Protein AF-A0A6M2AX17-F1 (afdb_monomer_lite)

Radius of gyration: 33.12 Å; chains: 1; bounding box: 52×21×88 Å

Secondary structure (DSSP, 8-state):
-EEE--EEEEE-TTS-EEEEE--SSTT----EEE-------------EEEE-SSSSSS--TT-EEEE-

Structure (mmCIF, N/CA/C/O backbone):
data_AF-A0A6M2AX17-F1
#
_entry.id   AF-A0A6M2AX17-F1
#
loop_
_atom_site.group_PDB
_atom_site.id
_atom_site.type_symbol
_atom_site.label_atom_id
_atom_site.label_alt_id
_atom_site.label_comp_id
_atom_site.label_asym_id
_atom_site.label_entity_id
_atom_site.label_seq_id
_atom_site.pdbx_PDB_ins_code
_atom_site.Cartn_x
_atom_site.Cartn_y
_atom_site.Cartn_z
_atom_site.occupancy
_atom_site.B_iso_or_equiv
_atom_site.auth_seq_id
_atom_site.auth_comp_id
_atom_site.auth_asym_id
_atom_site.auth_atom_id
_atom_site.pdbx_PDB_model_num
ATOM 1 N N . GLU A 1 1 ? 1.307 -0.152 4.278 1.00 93.56 1 GLU A N 1
ATOM 2 C CA . GLU A 1 1 ? 0.165 0.180 5.154 1.00 93.56 1 GLU A CA 1
ATOM 3 C C . GLU A 1 1 ? 0.658 0.392 6.574 1.00 93.56 1 GLU A C 1
ATOM 5 O O . GLU A 1 1 ? 1.776 -0.016 6.882 1.00 93.56 1 GLU A O 1
ATOM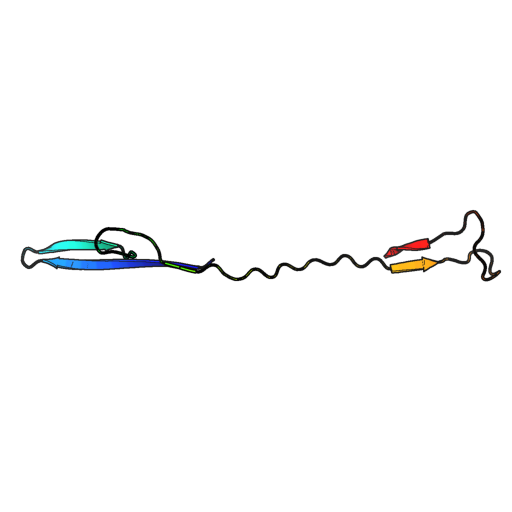 10 N N . VAL A 1 2 ? -0.149 1.039 7.408 1.00 96.25 2 VAL A N 1
ATOM 11 C CA . VAL A 1 2 ? 0.041 1.090 8.861 1.00 96.25 2 VAL A CA 1
ATOM 12 C C . VAL A 1 2 ? -1.165 0.426 9.509 1.00 96.25 2 VAL A C 1
ATOM 14 O O . VAL A 1 2 ? -2.299 0.763 9.176 1.00 96.25 2 VAL A O 1
ATOM 17 N N . VAL A 1 3 ? -0.910 -0.497 10.435 1.00 97.44 3 VAL A N 1
ATOM 18 C CA . VAL A 1 3 ? -1.940 -1.199 11.208 1.00 97.44 3 VAL A CA 1
ATOM 19 C C . VAL A 1 3 ? -1.756 -0.835 12.675 1.00 97.44 3 VAL A C 1
ATOM 21 O O . VAL A 1 3 ? -0.669 -1.019 13.223 1.00 97.44 3 VAL A O 1
ATOM 24 N N . ASN A 1 4 ? -2.802 -0.295 13.297 1.00 96.56 4 ASN A N 1
ATOM 25 C CA . ASN A 1 4 ? -2.800 0.082 14.705 1.00 96.56 4 ASN A CA 1
ATOM 26 C C . ASN A 1 4 ? -3.906 -0.653 15.467 1.00 96.56 4 ASN A C 1
ATOM 28 O O . ASN A 1 4 ? -5.072 -0.614 15.073 1.00 96.56 4 ASN A O 1
ATOM 32 N N . GLN A 1 5 ? -3.523 -1.271 16.584 1.00 97.75 5 GLN A N 1
ATOM 33 C CA . GLN A 1 5 ? -4.403 -2.024 17.471 1.00 97.75 5 GLN A CA 1
ATOM 34 C C . GLN A 1 5 ? -4.106 -1.639 18.920 1.00 97.75 5 GLN A C 1
ATOM 36 O O . GLN A 1 5 ? -2.942 -1.602 19.320 1.00 97.75 5 GLN A O 1
ATOM 41 N N . ALA A 1 6 ? -5.147 -1.376 19.708 1.00 97.00 6 ALA A N 1
ATOM 42 C CA . ALA A 1 6 ? -5.037 -1.146 21.142 1.00 97.00 6 ALA A CA 1
ATOM 43 C C . ALA A 1 6 ? -5.792 -2.219 21.936 1.00 97.00 6 ALA A C 1
ATOM 45 O O . ALA A 1 6 ? -6.739 -2.836 21.442 1.00 97.00 6 ALA A O 1
ATOM 46 N N . THR A 1 7 ? -5.370 -2.401 23.186 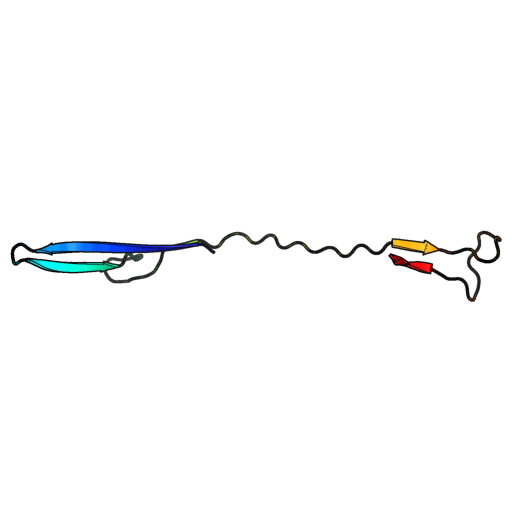1.00 97.44 7 THR A N 1
ATOM 47 C CA . THR A 1 7 ? -6.032 -3.250 24.179 1.00 97.44 7 THR A CA 1
ATO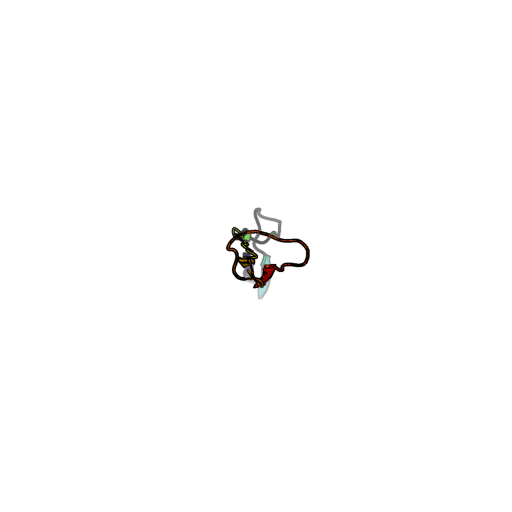M 48 C C . THR A 1 7 ? -6.235 -2.428 25.443 1.00 97.44 7 THR A C 1
ATOM 50 O O . THR A 1 7 ? -5.283 -1.830 25.950 1.00 97.44 7 THR A O 1
ATOM 53 N N . ALA A 1 8 ? -7.468 -2.382 25.938 1.00 96.38 8 ALA A N 1
ATOM 54 C CA . ALA A 1 8 ? -7.821 -1.734 27.192 1.00 96.38 8 ALA A CA 1
ATOM 55 C C . ALA A 1 8 ? -8.107 -2.801 28.246 1.00 96.38 8 ALA A C 1
ATOM 57 O O . ALA A 1 8 ? -8.931 -3.682 28.025 1.00 96.38 8 ALA A O 1
ATOM 58 N N . THR A 1 9 ? -7.450 -2.710 29.400 1.00 97.56 9 THR A N 1
ATOM 59 C CA . THR A 1 9 ? -7.688 -3.610 30.532 1.00 97.56 9 THR A CA 1
ATOM 60 C C . THR A 1 9 ? -8.245 -2.846 31.725 1.00 97.56 9 THR A C 1
ATOM 62 O O . THR A 1 9 ? -7.946 -1.669 31.943 1.00 97.56 9 THR A O 1
ATOM 65 N N . GLY A 1 10 ? -9.084 -3.518 32.508 1.00 97.00 10 GLY A N 1
ATOM 66 C CA . GLY A 1 10 ? -9.662 -2.982 33.732 1.00 97.00 10 GLY A CA 1
ATOM 67 C C . GLY A 1 10 ? -9.803 -4.064 34.791 1.00 97.00 10 GLY A C 1
ATOM 68 O O . GLY A 1 10 ? -10.089 -5.219 34.487 1.00 97.00 10 GLY A O 1
ATOM 69 N N . THR A 1 11 ? -9.625 -3.692 36.055 1.00 98.38 11 THR A N 1
ATOM 70 C CA . THR A 1 11 ? -9.781 -4.609 37.189 1.00 98.38 11 THR A CA 1
ATOM 71 C C . THR A 1 11 ? -11.077 -4.297 37.929 1.00 98.38 11 THR A C 1
ATOM 73 O O . THR A 1 11 ? -11.323 -3.163 38.340 1.00 98.38 11 THR A O 1
ATOM 76 N N . THR A 1 12 ? -11.924 -5.307 38.109 1.00 96.06 12 THR A N 1
ATOM 77 C CA . THR A 1 12 ? -13.165 -5.201 38.887 1.00 96.06 12 THR A CA 1
ATOM 78 C C . THR A 1 12 ? -12.876 -5.151 40.396 1.00 96.06 12 THR A C 1
ATOM 80 O O . THR A 1 12 ? -11.814 -5.600 40.833 1.00 96.06 12 THR A O 1
ATOM 83 N N . PRO A 1 13 ? -13.824 -4.698 41.241 1.00 97.56 13 PRO A N 1
ATOM 84 C CA . PRO A 1 13 ? -13.651 -4.704 42.700 1.00 97.56 13 PRO A CA 1
ATOM 85 C C . PRO A 1 13 ? -13.365 -6.088 43.307 1.00 97.56 13 PRO A C 1
ATOM 87 O O . PRO A 1 13 ? -12.725 -6.182 44.350 1.00 97.56 13 PRO A O 1
ATOM 90 N N . ASN A 1 14 ? -13.790 -7.165 42.637 1.00 96.88 14 ASN A N 1
ATOM 91 C CA . ASN A 1 14 ? -13.507 -8.545 43.039 1.00 96.88 14 ASN A CA 1
ATOM 92 C C . ASN A 1 14 ? -12.137 -9.049 42.540 1.00 96.88 14 ASN A C 1
ATOM 94 O O . ASN A 1 14 ? -11.862 -10.242 42.627 1.00 96.88 14 ASN A O 1
ATOM 98 N N . GLN A 1 15 ? -11.284 -8.154 42.026 1.00 96.00 15 GLN A N 1
ATOM 99 C CA . GLN A 1 15 ? -9.948 -8.427 41.476 1.00 96.00 15 GLN A CA 1
ATOM 100 C C . GLN A 1 15 ? -9.936 -9.269 40.189 1.00 96.00 15 GLN A C 1
ATOM 102 O O . GLN A 1 15 ? -8.893 -9.777 39.789 1.00 96.00 15 GLN A O 1
ATOM 107 N N . THR A 1 16 ? -11.073 -9.404 39.503 1.00 98.00 16 THR A N 1
ATOM 108 C CA . THR A 1 16 ? -11.116 -10.006 38.163 1.00 98.00 16 THR A CA 1
ATOM 109 C C . THR A 1 16 ? -10.714 -8.971 37.119 1.00 98.00 16 THR A C 1
ATOM 111 O O . THR A 1 16 ? -11.263 -7.867 37.131 1.00 98.00 16 THR A O 1
ATOM 114 N N . GLU A 1 17 ? -9.792 -9.319 36.225 1.00 97.81 17 GLU A N 1
ATOM 115 C CA . GLU A 1 17 ? -9.419 -8.492 35.075 1.00 97.81 17 GLU A CA 1
ATOM 116 C C . GLU A 1 17 ? -10.371 -8.741 33.899 1.00 97.81 17 GLU A C 1
ATOM 118 O O . GLU A 1 17 ? -10.741 -9.881 33.611 1.00 97.81 17 GLU A O 1
ATOM 123 N N . VAL A 1 18 ? -10.773 -7.665 33.232 1.00 96.31 18 VAL A N 1
ATOM 124 C CA . VAL A 1 18 ? -11.482 -7.685 31.952 1.00 96.31 18 VAL A CA 1
ATOM 125 C C . VAL A 1 18 ? -10.656 -6.924 30.925 1.00 96.31 18 VAL A C 1
ATOM 127 O O . VAL A 1 18 ? -9.939 -5.984 31.272 1.00 96.31 18 VAL A O 1
ATOM 130 N N . SER A 1 19 ? -10.752 -7.341 29.668 1.00 96.25 19 SER A N 1
ATOM 131 C CA . SER A 1 19 ? -10.011 -6.755 28.557 1.00 96.25 19 SER A CA 1
ATOM 132 C C . SER A 1 19 ? -10.940 -6.550 27.373 1.00 96.25 19 SER A C 1
ATOM 134 O O . SER A 1 19 ? -11.860 -7.343 27.175 1.00 96.25 19 SER A O 1
ATOM 136 N N . ASP A 1 20 ? -10.671 -5.506 26.605 1.00 96.62 20 ASP A N 1
ATOM 137 C CA . ASP A 1 20 ? -11.338 -5.205 25.347 1.00 96.62 20 ASP A CA 1
ATOM 138 C C . ASP A 1 20 ? -10.301 -4.807 24.292 1.00 96.62 20 ASP A C 1
ATOM 140 O O . ASP A 1 20 ? -9.297 -4.146 24.598 1.00 96.62 20 ASP A O 1
ATOM 144 N N . VAL A 1 21 ? -10.519 -5.235 23.052 1.00 98.38 21 VAL A N 1
ATOM 145 C CA . VAL A 1 21 ? -9.640 -4.944 21.918 1.00 98.38 21 VAL A CA 1
ATOM 146 C C . VAL A 1 21 ? -10.320 -3.881 21.066 1.00 98.38 21 VAL A C 1
ATOM 148 O O . VAL A 1 21 ? -11.497 -3.967 20.753 1.00 98.38 21 VAL A O 1
ATOM 151 N N . SER A 1 22 ? -9.588 -2.822 20.715 1.00 97.06 22 SER A N 1
ATOM 152 C CA . SER A 1 22 ? -10.201 -1.699 20.003 1.00 97.06 22 SER A CA 1
ATOM 153 C C . SER A 1 22 ? -10.745 -2.116 18.634 1.00 97.06 22 SER A C 1
ATOM 155 O O . SER A 1 22 ? -10.015 -2.728 17.856 1.00 97.06 22 SER A O 1
ATOM 157 N N . GLY A 1 23 ? -11.957 -1.677 18.307 1.00 96.94 23 GLY A N 1
ATOM 158 C CA . GLY A 1 23 ? -12.554 -1.836 16.985 1.00 96.94 23 GLY A CA 1
ATOM 159 C C . GLY A 1 23 ? -13.309 -0.605 16.505 1.00 96.94 23 GLY A C 1
ATOM 160 O O . GLY A 1 23 ? -13.160 0.500 17.031 1.00 96.94 23 GLY A O 1
ATOM 161 N N . SER A 1 24 ? -14.143 -0.797 15.483 1.00 94.88 24 SER A N 1
ATOM 162 C CA . SER A 1 24 ? -15.004 0.256 14.923 1.00 94.88 24 SER A CA 1
ATOM 163 C C . SER A 1 24 ? -16.369 0.362 15.615 1.00 94.88 24 SER A C 1
ATOM 165 O O . SER A 1 24 ? -17.074 1.360 15.460 1.00 94.88 24 SER A O 1
ATOM 167 N N . THR A 1 25 ? -16.745 -0.651 16.392 1.00 94.62 25 THR A N 1
ATOM 168 C CA . THR A 1 25 ? -17.985 -0.743 17.167 1.00 94.62 25 THR A CA 1
ATOM 169 C C . THR A 1 25 ? -17.698 -1.355 18.541 1.00 94.62 25 THR A C 1
ATOM 171 O O . THR A 1 25 ? -16.580 -1.756 18.827 1.00 94.62 25 THR A O 1
ATOM 174 N N . ILE A 1 26 ? -18.715 -1.440 19.402 1.00 90.56 26 ILE A N 1
ATOM 175 C CA . ILE A 1 26 ? -18.573 -1.887 20.802 1.00 90.56 26 ILE A CA 1
ATOM 176 C C . ILE A 1 26 ? -18.173 -3.374 20.934 1.00 90.56 26 ILE A C 1
ATOM 178 O O . ILE A 1 26 ? -17.813 -3.803 22.021 1.00 90.56 26 ILE A O 1
ATOM 182 N N . GLY A 1 27 ? -18.288 -4.182 19.877 1.00 93.81 27 GLY A N 1
ATOM 183 C CA . GLY A 1 27 ? -18.108 -5.636 19.982 1.00 93.81 27 GLY A CA 1
ATOM 184 C C . GLY A 1 27 ? -17.279 -6.270 18.875 1.00 93.81 27 GLY A C 1
ATOM 185 O O . GLY A 1 27 ? -17.389 -7.478 18.679 1.00 93.81 27 GLY A O 1
ATOM 186 N N . ASN A 1 28 ? -16.528 -5.478 18.112 1.00 96.56 28 ASN A N 1
ATOM 187 C CA . ASN A 1 28 ? -15.567 -6.006 17.151 1.00 96.56 28 ASN A CA 1
ATOM 188 C C . ASN A 1 28 ? -14.152 -5.572 17.517 1.00 96.56 28 ASN A C 1
ATOM 190 O O . ASN A 1 28 ? -13.953 -4.533 18.132 1.00 96.56 28 ASN A O 1
ATOM 194 N N . ASP A 1 29 ? -13.192 -6.349 17.033 1.00 97.81 29 ASP A N 1
ATOM 195 C CA . ASP A 1 29 ? -11.765 -6.182 17.307 1.00 97.81 29 ASP A CA 1
ATOM 196 C C . ASP A 1 29 ? -11.031 -5.742 16.028 1.00 97.81 29 ASP A C 1
ATOM 198 O O . ASP A 1 29 ? -9.928 -6.198 15.726 1.00 97.81 29 ASP A O 1
ATOM 202 N N . ASP A 1 30 ? -11.694 -4.919 15.210 1.00 97.44 30 ASP A N 1
ATOM 203 C CA . ASP A 1 30 ? -11.190 -4.535 13.892 1.00 97.44 30 ASP A CA 1
ATOM 204 C C . ASP A 1 30 ? -10.075 -3.479 14.022 1.00 97.44 30 ASP A C 1
ATOM 206 O O . ASP A 1 30 ? -10.338 -2.359 14.478 1.00 97.44 30 ASP A O 1
ATOM 210 N N . PRO A 1 31 ? -8.839 -3.761 13.573 1.00 97.25 31 PRO A N 1
ATOM 211 C CA . PRO A 1 31 ? -7.745 -2.810 13.683 1.00 97.25 31 PRO A CA 1
ATOM 212 C C . PRO A 1 31 ? -7.995 -1.563 12.836 1.00 97.25 31 PRO A C 1
ATOM 214 O O . PRO A 1 31 ? -8.606 -1.601 11.765 1.00 97.25 31 PRO A O 1
ATOM 217 N N . THR A 1 32 ? -7.424 -0.440 13.267 1.00 95.75 32 THR A N 1
ATOM 218 C CA . THR A 1 32 ? -7.380 0.757 12.424 1.00 95.75 32 THR A CA 1
ATOM 219 C C . THR A 1 32 ? -6.288 0.580 11.373 1.00 95.75 32 THR A C 1
ATOM 221 O O . THR A 1 32 ? -5.099 0.558 11.703 1.00 95.75 32 THR A O 1
ATOM 224 N N . VAL A 1 33 ? -6.689 0.469 10.107 1.00 96.69 33 VAL A N 1
ATOM 225 C CA . VAL A 1 33 ? -5.780 0.311 8.965 1.00 96.69 33 VAL A CA 1
ATOM 226 C C . VAL A 1 33 ? -5.738 1.601 8.155 1.00 96.69 33 VAL A C 1
ATOM 228 O O . VAL A 1 33 ? -6.772 2.112 7.729 1.00 96.69 33 VAL A O 1
ATOM 231 N N . ILE A 1 34 ? -4.532 2.119 7.923 1.00 95.81 34 ILE A N 1
ATOM 232 C CA . ILE A 1 34 ? -4.283 3.242 7.017 1.00 95.81 34 ILE A CA 1
ATOM 233 C C . ILE A 1 34 ? -3.443 2.744 5.843 1.00 95.81 34 ILE A C 1
ATOM 235 O O . ILE A 1 34 ? -2.26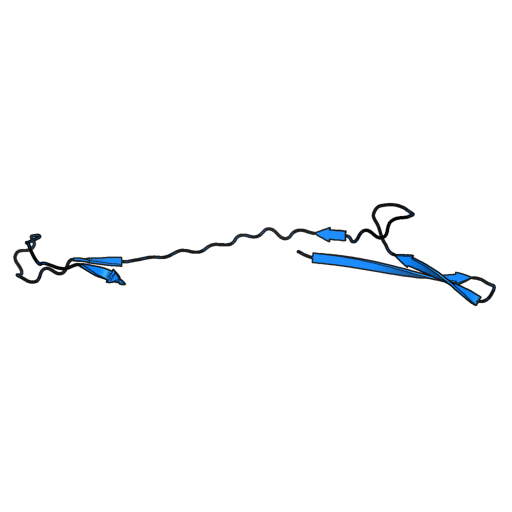1 2.402 5.983 1.00 95.81 34 ILE A O 1
ATOM 239 N N . GLU A 1 35 ? -4.051 2.726 4.662 1.00 96.31 35 GLU A N 1
ATOM 240 C CA . GLU A 1 35 ? -3.330 2.470 3.423 1.00 96.31 35 GLU A CA 1
ATOM 241 C C . GLU A 1 35 ? -2.393 3.643 3.113 1.00 96.31 35 GLU A C 1
ATOM 243 O O . GLU A 1 35 ? -2.772 4.813 3.168 1.00 96.31 35 GLU A O 1
ATOM 248 N N . LEU A 1 36 ? -1.136 3.331 2.795 1.00 93.12 36 LEU A N 1
ATOM 249 C CA . LEU A 1 36 ? -0.155 4.338 2.402 1.00 93.12 36 LEU A CA 1
ATOM 250 C C . LEU A 1 36 ? -0.134 4.424 0.883 1.00 93.12 36 LEU A C 1
ATOM 252 O O . LEU A 1 36 ? 0.126 3.408 0.232 1.00 93.12 36 LEU A O 1
ATOM 256 N N . CYS A 1 37 ? -0.335 5.628 0.341 1.00 93.69 37 CYS A N 1
ATOM 257 C CA . CYS A 1 37 ? -0.226 5.880 -1.091 1.00 93.69 37 CYS A CA 1
ATOM 258 C C . CYS A 1 37 ? 1.116 5.359 -1.610 1.00 93.69 37 CYS A C 1
ATOM 260 O O . CYS A 1 37 ? 2.181 5.848 -1.228 1.00 93.69 37 CYS A O 1
ATOM 262 N N . GLN A 1 38 ? 1.057 4.361 -2.483 1.00 89.50 38 GLN A N 1
ATOM 263 C CA . GLN A 1 38 ? 2.229 3.889 -3.196 1.00 89.50 38 GLN A CA 1
ATOM 264 C C . GLN A 1 38 ? 2.407 4.770 -4.430 1.00 89.50 38 GLN A C 1
ATOM 266 O O . GLN A 1 38 ? 1.484 4.914 -5.227 1.00 89.50 38 GLN A O 1
ATOM 271 N N . ASN A 1 39 ? 3.599 5.331 -4.605 1.00 89.38 39 ASN A N 1
ATOM 272 C CA . ASN A 1 39 ? 3.993 5.977 -5.854 1.00 89.38 39 ASN A CA 1
ATOM 273 C C . ASN A 1 39 ? 5.199 5.236 -6.452 1.00 89.38 39 ASN A C 1
ATOM 275 O O . ASN A 1 39 ? 6.305 5.784 -6.471 1.00 89.38 39 ASN A O 1
ATOM 279 N N . PRO A 1 40 ? 5.037 3.956 -6.847 1.00 86.69 40 PRO A N 1
ATOM 280 C CA . PRO A 1 40 ? 6.132 3.194 -7.417 1.00 86.69 40 PRO A CA 1
ATOM 281 C C . PRO A 1 40 ? 6.471 3.775 -8.790 1.00 86.69 40 PRO A C 1
ATOM 283 O O . PRO A 1 40 ? 5.599 3.931 -9.643 1.00 86.69 40 PRO A O 1
ATOM 286 N N . ALA A 1 41 ? 7.744 4.078 -9.015 1.00 91.69 41 ALA A N 1
ATOM 287 C CA . ALA A 1 41 ? 8.233 4.543 -10.302 1.00 91.69 41 ALA A CA 1
ATOM 288 C C . ALA A 1 41 ? 9.470 3.736 -10.692 1.00 91.69 41 ALA A C 1
ATOM 290 O O . ALA A 1 41 ? 10.410 3.602 -9.909 1.00 91.69 41 ALA A O 1
ATOM 291 N N . ILE A 1 42 ? 9.458 3.204 -11.912 1.00 89.88 42 ILE A N 1
ATOM 292 C CA . ILE A 1 42 ? 10.605 2.550 -12.536 1.00 89.88 42 ILE A CA 1
ATOM 293 C C . ILE A 1 42 ? 10.750 3.099 -13.952 1.00 89.88 42 ILE A C 1
ATOM 295 O O . ILE A 1 42 ? 9.780 3.163 -14.705 1.00 89.88 42 ILE A O 1
ATOM 299 N N . ALA A 1 43 ? 11.959 3.525 -14.302 1.00 91.50 43 ALA A N 1
ATOM 300 C CA . ALA A 1 43 ? 12.296 3.981 -15.640 1.00 91.50 43 ALA A CA 1
ATOM 301 C C . ALA A 1 43 ? 13.524 3.215 -16.125 1.00 91.50 43 ALA A C 1
ATOM 303 O O . ALA A 1 43 ? 14.501 3.071 -15.391 1.00 91.50 43 ALA A O 1
ATOM 304 N N . ILE A 1 44 ? 13.464 2.739 -17.367 1.00 88.38 44 ILE A N 1
ATOM 305 C CA . ILE A 1 44 ? 14.614 2.193 -18.084 1.00 88.38 44 ILE A CA 1
ATOM 306 C C . ILE A 1 44 ? 14.932 3.195 -19.183 1.00 88.38 44 ILE A C 1
ATOM 308 O O . ILE A 1 44 ? 14.125 3.409 -20.086 1.00 88.38 44 ILE A O 1
ATOM 312 N N . VAL A 1 45 ? 16.093 3.831 -19.081 1.00 89.88 45 VAL A N 1
ATOM 313 C CA . VAL A 1 45 ? 16.608 4.725 -20.116 1.00 89.88 45 VAL A CA 1
ATOM 314 C C . VAL A 1 45 ? 17.647 3.944 -20.898 1.00 89.88 45 VAL A C 1
ATOM 316 O O . VAL A 1 45 ? 18.554 3.378 -20.298 1.00 89.88 45 VAL A O 1
ATOM 319 N N . LYS A 1 46 ? 17.488 3.902 -22.220 1.00 91.81 46 LYS A N 1
ATOM 320 C CA . LYS A 1 46 ? 18.451 3.293 -23.132 1.00 91.81 46 LYS A CA 1
ATOM 321 C C . LYS A 1 46 ? 18.874 4.345 -24.139 1.00 91.81 46 LYS A C 1
ATOM 323 O O . LYS A 1 46 ? 18.035 4.868 -24.872 1.00 91.81 46 LYS A O 1
ATOM 328 N N . THR A 1 47 ? 20.157 4.659 -24.163 1.00 93.06 47 THR A N 1
ATOM 329 C CA . THR A 1 47 ? 20.712 5.612 -25.128 1.00 93.06 47 THR A CA 1
ATOM 330 C C . THR A 1 47 ? 21.268 4.832 -26.303 1.00 93.06 47 THR A C 1
ATOM 332 O O . THR A 1 47 ? 21.951 3.840 -26.083 1.00 93.06 47 THR A O 1
ATOM 335 N N . GLY A 1 48 ? 20.956 5.248 -27.531 1.00 95.00 48 GLY A N 1
ATOM 336 C CA . GLY A 1 48 ? 21.538 4.694 -28.753 1.00 95.00 48 GLY A CA 1
ATOM 337 C C . GLY A 1 48 ? 22.508 5.691 -29.374 1.00 95.00 48 GLY A C 1
ATOM 338 O O . GLY A 1 48 ? 22.133 6.842 -29.595 1.00 95.00 48 GLY A O 1
ATOM 339 N N . VAL A 1 49 ? 23.731 5.257 -29.658 1.00 95.12 49 VAL A N 1
ATOM 340 C CA . VAL A 1 49 ? 24.724 6.027 -30.415 1.00 95.12 49 VAL A CA 1
ATOM 341 C C . VAL A 1 49 ? 24.936 5.322 -31.745 1.00 95.12 49 VAL A C 1
ATOM 343 O O . VAL A 1 49 ? 25.325 4.156 -31.757 1.00 95.12 49 VAL A O 1
ATOM 346 N N . PHE A 1 50 ? 24.636 6.013 -32.846 1.00 94.88 50 PHE A N 1
ATOM 347 C CA . PHE A 1 50 ? 24.967 5.537 -34.185 1.00 94.88 50 PHE A CA 1
ATOM 348 C C . PHE A 1 50 ? 26.484 5.579 -34.363 1.00 94.88 50 PHE A C 1
ATOM 350 O O . PHE A 1 50 ? 27.109 6.610 -34.099 1.00 94.88 50 PHE A O 1
ATOM 357 N N . ASN A 1 51 ? 27.059 4.453 -34.762 1.00 95.62 51 ASN A N 1
ATOM 358 C CA . ASN A 1 51 ? 28.470 4.341 -35.062 1.00 95.62 51 ASN A CA 1
ATOM 359 C C . ASN A 1 51 ? 28.611 4.471 -36.582 1.00 95.62 51 ASN A C 1
ATOM 361 O O . ASN A 1 51 ? 28.164 3.596 -37.307 1.00 95.62 51 ASN A O 1
ATOM 365 N N . ASP A 1 52 ? 29.192 5.573 -37.047 1.00 95.88 52 ASP A N 1
ATOM 366 C CA . ASP A 1 52 ? 29.589 5.731 -38.449 1.00 95.88 52 ASP A CA 1
ATOM 367 C C . ASP A 1 52 ? 30.976 5.095 -38.610 1.00 95.88 52 ASP A C 1
ATOM 369 O O . ASP A 1 52 ? 31.995 5.685 -38.227 1.00 95.88 52 ASP A O 1
ATOM 373 N N . GLU A 1 53 ? 31.021 3.842 -39.063 1.00 96.12 53 GLU A N 1
ATOM 374 C CA . GLU A 1 53 ? 32.272 3.086 -39.157 1.00 96.12 53 GLU A CA 1
ATOM 375 C C . GLU A 1 53 ? 33.088 3.422 -40.412 1.00 96.12 53 GLU A C 1
ATOM 377 O O . GLU A 1 53 ? 34.293 3.145 -40.451 1.00 96.12 53 GLU A O 1
ATOM 382 N N . ASN A 1 54 ? 32.464 4.021 -41.430 1.00 94.62 54 ASN A N 1
ATOM 383 C CA . ASN A 1 54 ? 33.105 4.308 -42.712 1.00 94.62 54 ASN A CA 1
ATOM 384 C C . ASN A 1 54 ? 33.417 5.809 -42.931 1.00 94.62 54 ASN A C 1
ATOM 386 O O . ASN A 1 54 ? 34.244 6.143 -43.786 1.00 94.62 54 ASN A O 1
ATOM 390 N N . GLY A 1 55 ? 32.849 6.694 -42.106 1.00 95.12 55 GLY A N 1
ATOM 391 C CA . GLY A 1 55 ? 33.122 8.129 -42.051 1.00 95.12 55 GLY A CA 1
ATOM 392 C C . GLY A 1 55 ? 32.406 8.967 -43.114 1.00 95.12 55 GLY A C 1
ATOM 393 O O . GLY A 1 55 ? 32.846 10.092 -43.375 1.00 95.12 55 GLY A O 1
ATOM 394 N N . ASP A 1 56 ? 31.362 8.443 -43.763 1.00 95.75 56 ASP A N 1
ATOM 395 C CA . ASP A 1 56 ? 30.602 9.136 -44.813 1.00 95.75 56 ASP A CA 1
ATOM 396 C C . ASP A 1 56 ? 29.399 9.945 -44.283 1.00 95.75 56 ASP A C 1
ATOM 398 O O . ASP A 1 56 ? 28.712 10.616 -45.06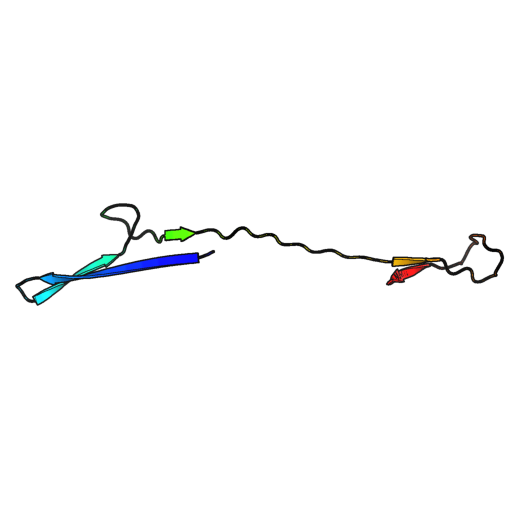5 1.00 95.75 56 ASP A O 1
ATOM 402 N N . ALA A 1 57 ? 29.178 9.940 -42.961 1.00 93.75 57 ALA A N 1
ATOM 403 C CA . ALA A 1 57 ? 28.067 10.585 -42.260 1.00 93.75 57 ALA A CA 1
ATOM 404 C C . ALA A 1 57 ? 26.669 10.143 -42.735 1.00 93.75 57 ALA A C 1
ATOM 406 O O . ALA A 1 57 ? 25.670 10.821 -42.458 1.00 93.75 57 ALA A O 1
ATOM 407 N N . CYS A 1 58 ? 26.588 9.024 -43.448 1.00 93.69 58 CYS A N 1
ATOM 408 C CA . CYS A 1 58 ? 25.359 8.357 -43.839 1.00 93.69 58 CYS A CA 1
ATOM 409 C C . CYS A 1 58 ? 25.179 7.082 -43.008 1.00 93.69 58 CYS A C 1
ATOM 411 O O . CYS A 1 58 ? 25.984 6.764 -42.148 1.00 93.69 58 CYS A O 1
ATOM 413 N N . SER A 1 59 ? 24.045 6.409 -43.207 1.00 94.56 59 SER A N 1
ATOM 414 C CA . SER A 1 59 ? 23.813 5.079 -42.648 1.00 94.56 59 SER A CA 1
ATOM 415 C C . SER A 1 59 ? 23.980 4.035 -43.740 1.00 94.56 59 SER A C 1
ATOM 417 O O . SER A 1 59 ? 23.286 4.106 -44.764 1.00 94.56 59 SER A O 1
ATOM 419 N N . ASN A 1 60 ? 24.815 3.036 -43.502 1.00 95.88 60 ASN A N 1
ATOM 420 C CA . ASN A 1 60 ? 25.174 2.013 -44.469 1.00 95.88 60 ASN A CA 1
ATOM 421 C C . ASN A 1 60 ? 24.800 0.616 -43.948 1.00 95.88 60 ASN A C 1
ATOM 423 O O . ASN A 1 60 ? 24.487 0.397 -42.777 1.00 95.88 60 ASN A O 1
ATOM 427 N N . VAL A 1 61 ? 24.765 -0.353 -44.867 1.00 94.31 61 VAL A N 1
ATOM 428 C CA . VAL A 1 61 ? 24.569 -1.762 -44.499 1.00 94.31 61 VAL A CA 1
ATOM 429 C C . VAL A 1 61 ? 25.757 -2.209 -43.644 1.00 94.31 61 VAL A C 1
ATOM 431 O O . VAL A 1 61 ? 26.891 -1.858 -43.950 1.00 94.31 61 VAL A O 1
ATOM 434 N N . ASP A 1 62 ? 25.463 -2.987 -42.602 1.00 94.19 62 ASP A N 1
ATOM 435 C CA . ASP A 1 62 ? 26.407 -3.534 -41.615 1.00 94.19 62 ASP A CA 1
ATOM 436 C C . ASP A 1 62 ? 26.947 -2.552 -40.558 1.00 94.19 62 ASP A C 1
ATOM 438 O O . ASP A 1 62 ? 27.703 -2.972 -39.681 1.00 94.19 62 ASP A O 1
ATOM 442 N N . GLU A 1 63 ? 26.500 -1.294 -40.559 1.00 97.00 63 GLU A N 1
ATOM 443 C CA . GLU A 1 63 ? 26.832 -0.341 -39.493 1.00 97.00 63 GLU A CA 1
ATOM 444 C C . GLU A 1 63 ? 26.017 -0.553 -38.217 1.00 97.00 63 GLU A C 1
ATOM 446 O O . GLU A 1 63 ? 24.919 -1.128 -38.230 1.00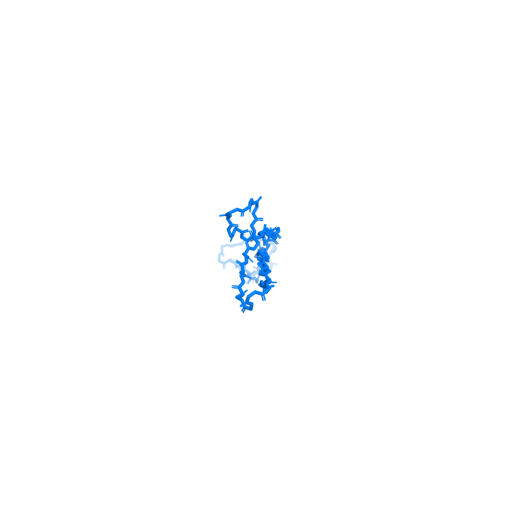 97.00 63 GLU A O 1
ATOM 451 N N . THR A 1 64 ? 26.559 -0.102 -37.081 1.00 95.88 64 THR A N 1
ATOM 452 C CA . THR A 1 64 ? 26.033 -0.483 -35.765 1.00 95.88 64 THR A CA 1
ATOM 453 C C . THR A 1 64 ? 25.487 0.676 -34.931 1.00 95.88 64 THR A C 1
ATOM 455 O O . THR A 1 64 ? 25.775 1.854 -35.130 1.00 95.88 64 THR A O 1
ATOM 458 N N . ILE A 1 65 ? 24.659 0.323 -33.943 1.00 95.38 65 ILE A N 1
ATOM 459 C CA . ILE A 1 65 ? 24.202 1.242 -32.899 1.00 95.38 65 ILE A CA 1
ATOM 460 C C . ILE A 1 65 ? 24.635 0.672 -31.549 1.00 95.38 65 ILE A C 1
ATOM 462 O O . ILE A 1 65 ? 24.235 -0.433 -31.172 1.00 95.38 65 ILE A O 1
ATOM 466 N N . THR A 1 66 ? 25.422 1.442 -30.800 1.00 95.50 66 THR A N 1
ATOM 467 C CA . THR A 1 66 ? 25.798 1.107 -29.422 1.00 95.50 66 THR A CA 1
ATOM 468 C C . THR A 1 66 ? 24.685 1.528 -28.481 1.00 95.50 66 THR A C 1
ATOM 470 O O . THR A 1 66 ? 24.215 2.663 -28.553 1.00 95.50 66 THR A O 1
ATOM 473 N N . TYR A 1 67 ? 24.301 0.644 -27.560 1.00 92.62 67 TYR A N 1
ATOM 474 C CA . TYR A 1 67 ? 23.331 0.980 -26.529 1.00 92.62 67 TYR A CA 1
ATOM 475 C C . TYR A 1 67 ? 23.898 0.880 -25.112 1.00 92.62 67 TYR A C 1
ATOM 477 O O . TYR A 1 67 ? 24.602 -0.082 -24.804 1.00 92.62 67 TYR A O 1
ATOM 485 N N . THR A 1 68 ? 23.518 1.823 -24.248 1.00 84.44 68 THR A N 1
ATOM 486 C CA . THR A 1 68 ? 23.805 1.833 -22.799 1.00 84.44 68 THR A CA 1
ATOM 487 C C . THR A 1 68 ? 22.538 2.031 -21.994 1.00 84.44 68 THR A C 1
ATOM 489 O O . THR A 1 68 ? 21.727 2.882 -22.439 1.00 84.44 68 THR A O 1
#

Foldseek 3Di:
DDWAKDKDWDADPVRDIDIDIDDPDPPDNHIDDDDDDDPDDDDDDKDWDWDPPPPPPDDDPPTDIDID

pLDDT: mean 94.86, std 2.86, range [84.44, 98.38]

Sequence (68 aa):
EVVNQATATGTTPNQTEVSDVSGSTIGNDDPTVIELCQNPAIAIVKTGVFNDENGDACSNVDETITYT